Protein AF-N0AQL2-F1 (afdb_monomer_lite)

pLDDT: mean 74.5, std 13.43, range [39.78, 92.31]

Structure (mmCIF, N/CA/C/O backbone):
data_AF-N0AQL2-F1
#
_entry.id   AF-N0AQL2-F1
#
loop_
_atom_site.group_PDB
_atom_site.id
_atom_site.type_symbol
_atom_site.label_atom_id
_atom_site.label_alt_id
_atom_site.label_comp_id
_atom_site.label_asym_id
_atom_site.label_entity_id
_atom_site.label_seq_id
_atom_site.pdbx_PDB_ins_code
_atom_site.Cartn_x
_atom_site.Cartn_y
_atom_site.Cartn_z
_atom_site.occupancy
_atom_site.B_iso_or_equiv
_atom_site.auth_seq_id
_atom_site.auth_comp_id
_atom_site.auth_asym_id
_atom_site.auth_atom_id
_atom_site.pdbx_PDB_model_num
ATOM 1 N N . MET A 1 1 ? -30.509 2.930 30.557 1.00 41.25 1 MET A N 1
ATOM 2 C CA . MET A 1 1 ? -30.076 3.557 29.291 1.00 41.25 1 MET A CA 1
ATOM 3 C C . MET A 1 1 ? -29.490 2.439 28.453 1.00 41.25 1 MET A C 1
ATOM 5 O O . MET A 1 1 ? -28.462 1.901 28.838 1.00 41.25 1 MET A O 1
ATOM 9 N N . GLU A 1 2 ? -30.205 1.977 27.430 1.00 39.78 2 GLU A N 1
ATOM 10 C CA . GLU A 1 2 ? -29.718 0.877 26.591 1.00 39.78 2 GLU A CA 1
ATOM 11 C C . GLU A 1 2 ? -28.520 1.337 25.747 1.00 39.78 2 GLU A C 1
ATOM 13 O O . GLU A 1 2 ? -28.520 2.481 25.279 1.00 39.78 2 GLU A O 1
ATOM 18 N N . PRO A 1 3 ? -27.485 0.497 25.558 1.00 44.28 3 PRO A N 1
ATOM 19 C CA . PRO A 1 3 ? -26.353 0.851 24.718 1.00 44.28 3 PRO A CA 1
ATOM 20 C C . PRO A 1 3 ? -26.844 1.022 23.279 1.00 44.28 3 PRO A C 1
ATOM 22 O O . PRO A 1 3 ? -27.346 0.085 22.657 1.00 44.28 3 PRO A O 1
ATOM 25 N N . SER A 1 4 ? -26.709 2.237 22.748 1.00 46.16 4 SER A N 1
ATOM 26 C CA . SER A 1 4 ? -27.008 2.521 21.352 1.00 46.16 4 SER A CA 1
ATOM 27 C C . SER A 1 4 ? -26.180 1.584 20.474 1.00 46.16 4 SER A C 1
ATOM 29 O O . SER A 1 4 ? -24.952 1.526 20.554 1.00 46.16 4 SER A O 1
ATOM 31 N N . SER A 1 5 ? -26.882 0.790 19.666 1.00 51.62 5 SER A N 1
ATOM 32 C CA . SER A 1 5 ? -26.297 -0.141 18.707 1.00 51.62 5 SER A CA 1
ATOM 33 C C . SER A 1 5 ? -25.407 0.641 17.738 1.00 51.62 5 SER A C 1
ATOM 35 O O . SER A 1 5 ? -25.878 1.224 16.760 1.00 51.62 5 SER A O 1
ATOM 37 N N . SER A 1 6 ? -24.112 0.700 18.050 1.00 54.28 6 SER A N 1
ATOM 38 C CA . SER A 1 6 ? -23.072 1.326 17.236 1.00 54.28 6 SER A CA 1
ATOM 39 C C . SER A 1 6 ? -22.889 0.498 15.967 1.00 54.28 6 SER A C 1
ATOM 41 O O . SER A 1 6 ? -22.051 -0.402 15.864 1.00 54.28 6 SER A O 1
ATOM 43 N N . LYS A 1 7 ? -23.759 0.757 14.990 1.00 59.12 7 LYS A N 1
ATOM 44 C CA . LYS A 1 7 ? -23.579 0.300 13.616 1.00 59.12 7 LYS A CA 1
ATOM 45 C C . LYS A 1 7 ? -22.313 0.983 13.104 1.00 59.12 7 LYS A C 1
ATOM 47 O O . LYS A 1 7 ? -22.158 2.187 13.289 1.00 59.12 7 LYS A O 1
ATOM 52 N N . MET A 1 8 ? -21.414 0.227 12.470 1.00 61.09 8 MET A N 1
ATOM 53 C CA . MET A 1 8 ? -20.216 0.810 11.854 1.00 61.09 8 MET A CA 1
ATOM 54 C C . MET A 1 8 ? -20.619 2.032 11.012 1.00 61.09 8 MET A C 1
ATOM 56 O O . MET A 1 8 ? -21.522 1.893 10.176 1.00 61.09 8 MET A O 1
ATOM 60 N N . PRO A 1 9 ? -20.003 3.206 11.233 1.00 79.31 9 PRO A N 1
ATOM 61 C CA . PRO A 1 9 ? -20.398 4.427 10.548 1.00 79.31 9 PRO A CA 1
ATOM 62 C C . PRO A 1 9 ? -20.243 4.247 9.038 1.00 79.31 9 PRO A C 1
ATOM 64 O O . PRO A 1 9 ? -19.331 3.558 8.568 1.00 79.31 9 PRO A O 1
ATOM 67 N N . PHE A 1 10 ? -21.147 4.865 8.275 1.00 83.12 10 PHE A N 1
ATOM 68 C CA . PHE A 1 10 ? -21.189 4.746 6.815 1.00 83.12 10 PHE A CA 1
ATOM 69 C C . PHE A 1 10 ? -19.829 5.057 6.175 1.00 83.12 10 PHE A C 1
ATOM 71 O O . PHE A 1 10 ? -19.374 4.312 5.310 1.00 83.12 10 PHE A O 1
ATOM 78 N N . SER A 1 11 ? -19.127 6.070 6.690 1.00 85.31 11 SER A N 1
ATOM 79 C CA . SER A 1 11 ? -17.786 6.448 6.245 1.00 85.31 11 SER A CA 1
ATOM 80 C C . SER A 1 11 ? -16.771 5.308 6.362 1.00 85.31 11 SER A C 1
ATOM 82 O O . SER A 1 11 ? -15.999 5.102 5.437 1.00 85.31 11 SER A O 1
ATOM 84 N N . CYS A 1 12 ? -16.788 4.510 7.437 1.00 81.88 12 CYS A N 1
ATOM 85 C CA . CYS A 1 12 ? -15.859 3.380 7.582 1.00 81.88 12 CYS A CA 1
ATOM 86 C C . CYS A 1 12 ? -16.141 2.270 6.565 1.00 81.88 12 CYS A C 1
ATOM 88 O O . CYS A 1 12 ? -15.207 1.723 5.984 1.00 81.88 12 CYS A O 1
ATOM 90 N N . LYS A 1 13 ? -17.418 1.955 6.316 1.00 84.19 13 LYS A N 1
ATOM 91 C CA . LYS A 1 13 ? -17.804 0.989 5.273 1.00 84.19 13 LYS A CA 1
ATOM 92 C C . LYS A 1 13 ? -17.375 1.459 3.885 1.00 84.19 13 LYS A C 1
ATOM 94 O O . LYS A 1 13 ? -16.851 0.663 3.112 1.00 84.19 13 LYS A O 1
ATOM 99 N N . LEU A 1 14 ? -17.591 2.741 3.598 1.00 91.00 14 LEU A N 1
ATOM 100 C CA . LEU A 1 14 ? -17.195 3.362 2.343 1.00 91.00 14 LEU A CA 1
ATOM 101 C C . LEU A 1 14 ? -15.671 3.298 2.176 1.00 91.00 14 LEU A C 1
ATOM 103 O O . LEU A 1 14 ? -15.199 2.774 1.177 1.00 91.00 14 LEU A O 1
ATOM 107 N N . LEU A 1 15 ? -14.903 3.712 3.187 1.00 88.81 15 LEU A N 1
ATOM 108 C CA . LEU A 1 15 ? -13.439 3.642 3.172 1.00 88.81 15 LEU A CA 1
ATOM 109 C C . LEU A 1 15 ? -12.924 2.223 2.909 1.00 88.81 15 LEU A C 1
ATOM 111 O O . LEU A 1 15 ? -12.085 2.050 2.032 1.00 88.81 15 LEU A O 1
ATOM 115 N N . ILE A 1 16 ? -13.456 1.207 3.600 1.00 86.69 16 ILE A N 1
ATOM 116 C CA . ILE A 1 16 ? -13.073 -0.197 3.370 1.00 86.69 16 ILE A CA 1
ATOM 117 C C . ILE A 1 16 ? -13.312 -0.595 1.906 1.00 86.69 16 ILE A C 1
ATOM 119 O O . ILE A 1 16 ? -12.448 -1.219 1.288 1.00 86.69 16 ILE A O 1
ATOM 123 N N . PHE A 1 17 ? -14.465 -0.220 1.345 1.00 89.88 17 PHE A N 1
ATOM 124 C CA . PHE A 1 17 ? -14.802 -0.510 -0.047 1.00 89.88 17 PHE A CA 1
ATOM 125 C C . PHE A 1 17 ? -13.860 0.192 -1.035 1.00 89.88 17 PHE A C 1
ATOM 127 O O . PHE A 1 17 ? -13.311 -0.474 -1.911 1.00 89.88 17 PHE A O 1
ATOM 134 N N . LEU A 1 18 ? -13.625 1.503 -0.879 1.00 91.12 18 LEU A N 1
ATOM 135 C CA . LEU A 1 18 ? -12.715 2.253 -1.757 1.00 91.12 18 LEU A CA 1
ATOM 136 C C . LEU A 1 18 ? -11.298 1.688 -1.708 1.00 91.12 18 LEU A C 1
ATOM 138 O O . LEU A 1 18 ? -10.642 1.580 -2.735 1.00 91.12 18 LEU A O 1
ATOM 142 N N . GLN A 1 19 ? -10.839 1.314 -0.522 1.00 90.12 19 GLN A N 1
ATOM 143 C CA . GLN A 1 19 ? -9.496 0.804 -0.299 1.00 90.12 19 GLN A CA 1
ATOM 144 C C . GLN A 1 19 ? -9.310 -0.598 -0.913 1.00 90.12 19 GLN A C 1
ATOM 146 O O . GLN A 1 19 ? -8.254 -0.888 -1.469 1.00 90.12 19 GLN A O 1
ATOM 151 N N . LEU A 1 20 ? -10.344 -1.450 -0.882 1.00 88.88 20 LEU A N 1
ATOM 152 C CA . LEU A 1 20 ? -10.349 -2.725 -1.612 1.00 88.88 20 LEU A CA 1
ATOM 153 C C . LEU A 1 20 ? -10.381 -2.509 -3.129 1.00 88.88 20 LEU A C 1
ATOM 155 O O . LEU A 1 20 ? -9.635 -3.163 -3.852 1.00 88.88 20 LEU A O 1
ATOM 159 N N . PHE A 1 21 ? -11.212 -1.581 -3.608 1.00 92.31 21 PHE A N 1
ATOM 160 C CA . PHE A 1 21 ? -11.286 -1.243 -5.030 1.00 92.31 21 PHE A CA 1
ATOM 161 C C . PHE A 1 21 ? -9.949 -0.695 -5.552 1.00 92.31 21 PHE A C 1
ATOM 163 O O . PHE A 1 21 ? -9.455 -1.154 -6.582 1.00 92.31 21 PHE A O 1
ATOM 170 N N . LEU A 1 22 ? -9.326 0.215 -4.797 1.00 91.81 22 LEU A N 1
ATOM 171 C CA . LEU A 1 22 ? -7.980 0.722 -5.052 1.00 91.81 22 LEU A CA 1
ATOM 172 C C . LEU A 1 22 ? -6.963 -0.420 -5.078 1.00 91.81 22 LEU A C 1
ATOM 174 O O . LEU A 1 22 ? -6.191 -0.507 -6.025 1.00 91.81 22 LEU A O 1
ATOM 178 N N . GLY A 1 23 ? -6.993 -1.308 -4.080 1.00 90.12 23 GLY A N 1
ATOM 179 C CA . GLY A 1 23 ? -6.063 -2.429 -3.975 1.00 90.12 23 GLY A CA 1
ATOM 180 C C . GLY A 1 23 ? -6.127 -3.367 -5.181 1.00 90.12 23 GLY A C 1
ATOM 181 O O . GLY A 1 23 ? -5.099 -3.680 -5.777 1.00 90.12 23 GLY A O 1
ATOM 182 N N . VAL A 1 24 ? -7.335 -3.760 -5.596 1.00 90.50 24 VAL A N 1
ATOM 183 C CA . VAL A 1 24 ? -7.545 -4.605 -6.785 1.00 90.50 24 VAL A CA 1
ATOM 184 C C . VAL A 1 24 ? -7.083 -3.891 -8.056 1.00 90.50 24 VAL A C 1
ATOM 186 O O . VAL A 1 24 ? -6.358 -4.482 -8.857 1.00 90.50 24 VAL A O 1
ATOM 189 N N . GLY A 1 25 ? -7.449 -2.617 -8.225 1.00 90.38 25 GLY A N 1
ATOM 190 C CA . GLY A 1 25 ? -7.020 -1.814 -9.371 1.00 90.38 25 GLY A CA 1
ATOM 191 C C . GLY A 1 25 ? -5.501 -1.637 -9.435 1.00 90.38 25 GLY A C 1
ATOM 192 O O . GLY A 1 25 ? -4.916 -1.747 -10.509 1.00 90.38 25 GLY A O 1
ATOM 193 N N . ALA A 1 26 ? -4.848 -1.433 -8.292 1.00 90.81 26 ALA A N 1
ATOM 194 C CA . ALA A 1 26 ? -3.402 -1.269 -8.185 1.00 90.81 26 ALA A CA 1
ATOM 195 C C . ALA A 1 26 ? -2.634 -2.581 -8.396 1.00 90.81 26 ALA A C 1
ATOM 197 O O . ALA A 1 26 ? -1.569 -2.563 -9.007 1.00 90.81 26 ALA A O 1
ATOM 198 N N . ILE A 1 27 ? -3.171 -3.724 -7.955 1.00 89.12 27 ILE A N 1
ATOM 199 C CA . ILE A 1 27 ? -2.599 -5.042 -8.267 1.00 89.1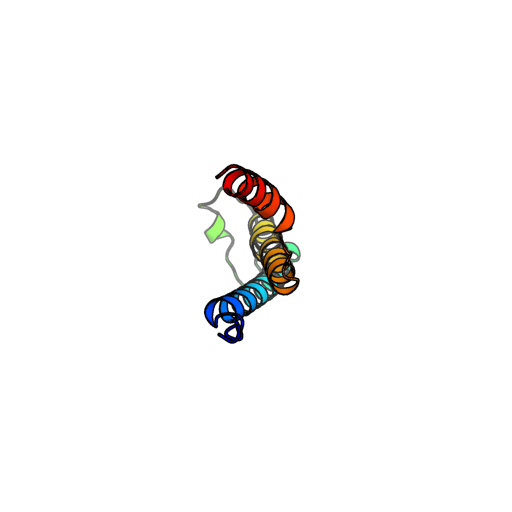2 27 ILE A CA 1
ATOM 200 C C . ILE A 1 27 ? -2.695 -5.307 -9.769 1.00 89.12 27 ILE A C 1
ATOM 202 O O . ILE A 1 27 ? -1.707 -5.718 -10.376 1.00 89.12 27 ILE A O 1
ATOM 206 N N . PHE A 1 28 ? -3.850 -5.040 -10.383 1.00 89.69 28 PHE A N 1
ATOM 207 C CA . PHE A 1 28 ? -4.041 -5.237 -11.820 1.00 89.69 28 PHE A CA 1
ATOM 208 C C . PHE A 1 28 ? -3.158 -4.289 -12.644 1.00 89.69 28 PHE A C 1
ATOM 210 O O . PHE A 1 28 ? -2.368 -4.741 -13.465 1.00 89.69 28 PHE A O 1
ATOM 217 N N . GLY A 1 29 ? -3.207 -2.982 -12.376 1.00 85.56 29 GLY A N 1
ATOM 218 C CA . GLY A 1 29 ? -2.374 -1.998 -13.073 1.00 85.56 29 GLY A CA 1
ATOM 219 C C . GLY A 1 29 ? -0.877 -2.198 -12.823 1.00 85.56 29 GLY A C 1
ATOM 220 O O . GLY A 1 29 ? -0.076 -2.127 -13.749 1.00 85.56 29 GLY A O 1
ATOM 221 N N . GLY A 1 30 ? -0.487 -2.510 -11.585 1.00 86.38 30 GLY A N 1
ATOM 222 C CA . GLY A 1 30 ? 0.908 -2.735 -11.215 1.00 86.38 30 GLY A CA 1
ATOM 223 C C . GLY A 1 30 ? 1.481 -4.002 -11.846 1.00 86.38 30 GLY A C 1
ATOM 224 O O . GLY A 1 30 ? 2.611 -3.983 -12.319 1.00 86.38 30 GLY A O 1
ATOM 225 N N . SER A 1 31 ? 0.699 -5.084 -11.925 1.00 85.31 31 SER A N 1
ATOM 226 C CA . SER A 1 31 ? 1.137 -6.324 -12.581 1.00 85.31 31 SER A CA 1
ATOM 227 C C . SER A 1 31 ? 1.304 -6.154 -14.090 1.00 85.31 31 SER A C 1
ATOM 229 O O . SER A 1 31 ? 2.275 -6.673 -14.632 1.00 85.31 31 SER A O 1
ATOM 231 N N . VAL A 1 32 ? 0.460 -5.354 -14.753 1.00 84.38 32 VAL A N 1
ATOM 232 C CA . VAL A 1 32 ? 0.652 -4.989 -16.169 1.00 84.38 32 VAL A CA 1
ATOM 233 C C . VAL A 1 32 ? 1.997 -4.285 -16.381 1.00 84.38 32 VAL A C 1
ATOM 235 O O . VAL A 1 32 ? 2.746 -4.673 -17.272 1.00 84.38 32 VAL A O 1
ATOM 238 N N . PHE A 1 33 ? 2.351 -3.321 -15.525 1.00 80.44 33 PHE A N 1
ATOM 239 C CA . PHE A 1 33 ? 3.639 -2.619 -15.609 1.00 80.44 33 PHE A CA 1
ATOM 240 C C . PHE A 1 33 ? 4.854 -3.478 -15.223 1.00 80.44 33 PHE A C 1
ATOM 242 O O . PHE A 1 33 ? 5.958 -3.220 -15.696 1.00 80.44 33 PHE A O 1
ATOM 249 N N . VAL A 1 34 ? 4.673 -4.485 -14.361 1.00 79.94 34 VAL A N 1
ATOM 250 C CA . VAL A 1 34 ? 5.732 -5.444 -14.002 1.00 79.94 34 VAL A CA 1
ATOM 251 C C . VAL A 1 34 ? 5.987 -6.441 -15.134 1.00 79.94 34 VAL A C 1
ATOM 253 O O . VAL A 1 34 ? 7.139 -6.783 -15.389 1.00 79.94 34 VAL A O 1
ATOM 256 N N . ILE A 1 35 ? 4.926 -6.912 -15.798 1.00 78.44 35 ILE A N 1
ATOM 257 C CA . ILE A 1 35 ? 5.019 -7.871 -16.906 1.00 78.44 35 ILE A CA 1
ATOM 258 C C . ILE A 1 35 ? 5.576 -7.195 -18.159 1.00 78.44 35 ILE A C 1
ATOM 260 O O . ILE A 1 35 ? 6.442 -7.771 -18.810 1.00 78.44 35 ILE A O 1
ATOM 264 N N . GLU A 1 36 ? 5.116 -5.980 -18.469 1.00 76.50 36 GLU A N 1
ATOM 265 C CA . GLU A 1 36 ? 5.606 -5.199 -19.605 1.00 76.50 36 GLU A CA 1
ATOM 266 C C . GLU A 1 36 ? 6.197 -3.855 -19.135 1.00 76.50 36 GLU A C 1
ATOM 268 O O . GLU A 1 36 ? 5.506 -2.828 -19.129 1.00 76.50 36 GLU A O 1
ATOM 273 N N . PRO A 1 37 ? 7.497 -3.840 -18.775 1.00 68.94 37 PRO A N 1
ATOM 274 C CA . PRO A 1 37 ? 8.260 -2.639 -18.420 1.00 68.94 37 PRO A CA 1
ATOM 275 C C . PRO A 1 37 ? 8.176 -1.511 -19.444 1.00 68.94 37 PRO A C 1
ATOM 277 O O . PRO A 1 37 ? 8.374 -0.343 -19.096 1.00 68.94 37 PRO A O 1
ATOM 280 N N . SER A 1 38 ? 7.996 -1.895 -20.710 1.00 65.31 38 SER A N 1
ATOM 281 C CA . SER A 1 38 ? 8.135 -1.044 -21.888 1.00 65.31 38 SER A CA 1
ATOM 282 C C . SER A 1 38 ? 6.908 -0.158 -22.107 1.00 65.31 38 SER A C 1
ATOM 284 O O . SER A 1 38 ? 6.995 0.831 -22.824 1.00 65.31 38 SER A O 1
ATOM 286 N N . GLY A 1 39 ? 5.771 -0.478 -21.473 1.00 61.75 39 GLY A N 1
ATOM 287 C CA . GLY A 1 39 ? 4.521 0.278 -21.625 1.00 61.75 39 GLY A CA 1
ATOM 288 C C . GLY A 1 39 ? 3.761 0.004 -22.931 1.00 61.75 39 GLY A C 1
ATOM 289 O O . GLY A 1 39 ? 2.667 0.544 -23.117 1.00 61.75 39 GLY A O 1
ATOM 290 N N . ASP A 1 40 ? 4.279 -0.877 -23.796 1.00 63.59 40 ASP A N 1
ATOM 291 C CA . ASP A 1 40 ? 3.691 -1.211 -25.103 1.00 63.59 40 ASP A CA 1
ATOM 292 C C . ASP A 1 40 ? 2.291 -1.829 -24.986 1.00 63.59 40 ASP A C 1
ATOM 294 O O . ASP A 1 40 ? 1.402 -1.504 -25.775 1.00 63.59 40 ASP A O 1
ATOM 298 N N . LEU A 1 41 ? 2.038 -2.636 -23.945 1.00 61.47 41 LEU A N 1
ATOM 299 C CA . LEU A 1 41 ? 0.713 -3.218 -23.680 1.00 61.47 41 LEU A CA 1
ATOM 300 C C . LEU A 1 41 ? -0.388 -2.167 -23.472 1.00 61.47 41 LEU A C 1
ATOM 302 O O . LEU A 1 41 ? -1.562 -2.452 -23.704 1.00 61.47 41 LEU A O 1
ATOM 306 N N . ILE A 1 42 ? -0.023 -0.963 -23.034 1.00 67.56 42 ILE A N 1
ATOM 307 C CA . ILE A 1 42 ? -0.956 0.125 -22.712 1.00 67.56 42 ILE A CA 1
ATOM 308 C C . ILE A 1 42 ? -0.788 1.320 -23.656 1.00 67.56 42 ILE A C 1
ATOM 310 O O . ILE A 1 42 ? -1.401 2.361 -23.424 1.00 67.56 42 ILE A O 1
ATOM 314 N N . ASN A 1 43 ? 0.010 1.173 -24.726 1.00 64.62 43 ASN A N 1
ATOM 315 C CA . ASN A 1 43 ? 0.367 2.256 -25.652 1.00 64.62 43 ASN A CA 1
ATOM 316 C C . ASN A 1 43 ? 0.863 3.516 -24.917 1.00 64.62 43 ASN A C 1
ATOM 318 O O . ASN A 1 43 ? 0.587 4.644 -25.330 1.00 64.62 43 ASN A O 1
ATOM 322 N N . MET A 1 44 ? 1.564 3.340 -23.793 1.00 64.25 44 MET A N 1
ATOM 323 C CA . MET A 1 44 ? 2.049 4.464 -23.002 1.00 64.25 44 MET A CA 1
ATOM 324 C C . MET A 1 44 ? 3.468 4.811 -23.464 1.00 64.25 44 MET A C 1
ATOM 326 O O . MET A 1 44 ? 4.383 4.019 -23.239 1.00 64.25 44 MET A O 1
ATOM 330 N N . PRO A 1 45 ? 3.680 5.961 -24.128 1.00 65.75 45 PRO A N 1
ATOM 331 C CA . PRO A 1 45 ? 4.980 6.275 -24.687 1.00 65.75 45 PRO A CA 1
ATOM 332 C C . PRO A 1 45 ? 5.983 6.558 -23.565 1.00 65.75 45 PRO A C 1
ATOM 334 O O . PRO A 1 45 ? 5.741 7.363 -22.664 1.00 65.75 45 PRO A O 1
ATOM 337 N N . ILE A 1 46 ? 7.144 5.917 -23.663 1.00 64.56 46 ILE A N 1
ATOM 338 C CA . ILE A 1 46 ? 8.296 6.063 -22.759 1.00 64.56 46 ILE A CA 1
ATOM 339 C C . ILE A 1 46 ? 8.798 7.518 -22.667 1.00 64.56 46 ILE A C 1
ATOM 341 O O . ILE A 1 46 ? 9.457 7.882 -21.699 1.00 64.56 46 ILE A O 1
ATOM 345 N N . SER A 1 47 ? 8.433 8.379 -23.624 1.00 65.38 47 SER A N 1
ATOM 346 C CA . SER A 1 47 ? 8.706 9.823 -23.592 1.00 65.38 47 SER A CA 1
ATOM 347 C C . SER A 1 47 ? 8.020 10.558 -22.432 1.00 65.38 47 SER A C 1
ATOM 349 O O . SER A 1 47 ? 8.482 11.618 -22.019 1.00 65.38 47 SER A O 1
ATOM 351 N N . LEU A 1 48 ? 6.966 9.991 -21.830 1.00 64.50 48 LEU A N 1
ATOM 352 C CA . LEU A 1 48 ? 6.407 10.506 -20.571 1.00 64.50 48 LEU A CA 1
ATOM 353 C C . LEU A 1 48 ? 7.371 10.333 -19.386 1.00 64.50 48 LEU A C 1
ATOM 355 O O . LEU A 1 48 ? 7.283 11.081 -18.412 1.00 64.50 48 LEU A O 1
ATOM 359 N N . LEU A 1 49 ? 8.290 9.367 -19.470 1.00 65.12 49 LEU A N 1
ATOM 360 C CA . LEU A 1 49 ? 9.308 9.099 -18.456 1.00 65.12 49 LEU A CA 1
ATOM 361 C C . LEU A 1 49 ? 10.614 9.866 -18.700 1.00 65.12 49 LEU A C 1
ATOM 363 O O . LEU A 1 49 ? 11.403 9.955 -17.766 1.00 65.12 49 LEU A O 1
ATOM 367 N N . GLU A 1 50 ? 10.828 10.489 -19.868 1.00 65.50 50 GLU A N 1
ATOM 368 C CA . GLU A 1 50 ? 12.040 11.288 -20.156 1.00 65.50 50 GLU A CA 1
ATOM 369 C C . GLU A 1 50 ? 12.239 12.464 -19.186 1.00 65.50 50 GLU A C 1
ATOM 371 O O . GLU A 1 50 ? 13.363 12.904 -18.959 1.00 65.50 50 GLU A O 1
ATOM 376 N N . GLN A 1 51 ? 11.161 12.959 -18.574 1.00 69.94 51 GLN A N 1
ATOM 377 C CA . GLN A 1 51 ? 11.215 14.011 -17.551 1.00 69.94 51 GLN A CA 1
ATOM 378 C C . GLN A 1 51 ? 11.397 13.462 -16.128 1.00 69.94 51 GLN A C 1
ATOM 380 O O . GLN A 1 51 ? 11.382 14.217 -15.155 1.00 69.94 51 GLN A O 1
ATOM 385 N N . THR A 1 52 ? 11.548 12.147 -15.983 1.00 70.44 52 THR A N 1
ATOM 386 C CA . THR A 1 52 ? 11.653 11.453 -14.700 1.00 70.44 52 THR A CA 1
ATOM 387 C C . THR A 1 52 ? 12.967 10.674 -14.623 1.00 70.44 52 THR A C 1
ATOM 389 O O . THR A 1 52 ? 13.503 10.262 -15.648 1.00 70.44 52 THR A O 1
ATOM 392 N N . PRO A 1 53 ? 13.503 10.403 -13.422 1.00 72.19 53 PRO A N 1
ATOM 393 C CA . PRO A 1 53 ? 14.723 9.608 -13.269 1.00 72.19 53 PRO A CA 1
ATOM 394 C C . PRO A 1 53 ? 14.513 8.099 -13.529 1.00 72.19 53 PRO A C 1
ATOM 396 O O . PRO A 1 53 ? 15.360 7.294 -13.147 1.00 72.19 53 PRO A O 1
ATOM 399 N N . PHE A 1 54 ? 13.391 7.689 -14.134 1.00 69.31 54 PHE A N 1
ATOM 400 C CA . PHE A 1 54 ? 13.036 6.289 -14.359 1.00 69.31 54 PHE A CA 1
ATOM 401 C C . PHE A 1 54 ? 13.124 5.946 -15.845 1.00 69.31 54 PHE A C 1
ATOM 403 O O . PHE A 1 54 ? 12.457 6.554 -16.670 1.00 69.31 54 PHE A O 1
ATOM 410 N N . SER A 1 55 ? 13.921 4.935 -16.190 1.00 70.19 55 SER A N 1
ATOM 411 C CA . SER A 1 55 ? 14.081 4.484 -17.581 1.00 70.19 55 SER A CA 1
ATOM 412 C C . SER A 1 55 ? 12.975 3.536 -18.062 1.00 70.19 55 SER A C 1
ATOM 414 O O . SER A 1 55 ? 12.931 3.207 -19.242 1.00 70.19 55 SER A O 1
ATOM 416 N N . ASN A 1 56 ? 12.114 3.046 -17.165 1.00 73.88 56 ASN A N 1
ATOM 417 C CA . ASN A 1 56 ? 11.059 2.080 -17.471 1.00 73.88 56 ASN A CA 1
ATOM 418 C C . ASN A 1 56 ? 9.910 2.131 -16.449 1.00 73.88 56 ASN A C 1
ATOM 420 O O . ASN A 1 56 ? 10.052 2.664 -15.345 1.00 73.88 56 ASN A O 1
ATOM 424 N N . PHE A 1 57 ? 8.773 1.522 -16.798 1.00 79.06 57 PHE A N 1
ATOM 425 C CA . PHE A 1 57 ? 7.584 1.491 -15.941 1.00 79.06 57 PHE A CA 1
ATOM 426 C C . PHE A 1 57 ? 7.655 0.455 -14.801 1.00 79.06 57 PHE A C 1
ATOM 428 O O . PHE A 1 57 ? 6.730 0.363 -13.996 1.00 79.06 57 PHE A O 1
ATOM 435 N N . LEU A 1 58 ? 8.764 -0.282 -14.663 1.00 79.56 58 LEU A N 1
ATOM 436 C CA . LEU A 1 58 ? 8.938 -1.289 -13.608 1.00 79.56 58 LEU A CA 1
ATOM 437 C C . LEU A 1 58 ? 8.885 -0.686 -12.208 1.00 79.56 58 LEU A C 1
ATOM 439 O O . LEU A 1 58 ? 8.144 -1.160 -11.351 1.00 79.56 58 LEU A O 1
ATOM 443 N N . ILE A 1 59 ? 9.675 0.359 -11.969 1.00 83.19 59 ILE A N 1
ATOM 444 C CA . ILE A 1 59 ? 9.751 1.017 -10.662 1.00 83.19 59 ILE A CA 1
ATOM 445 C C . ILE A 1 59 ? 8.391 1.618 -10.270 1.00 83.19 59 ILE A C 1
ATOM 447 O O . ILE A 1 59 ? 7.899 1.284 -9.187 1.00 83.19 59 ILE A O 1
ATOM 451 N N . PRO A 1 60 ? 7.730 2.436 -11.115 1.00 81.38 60 PRO A N 1
ATOM 452 C CA . PRO A 1 60 ? 6.396 2.933 -10.790 1.00 81.38 60 PRO A CA 1
ATOM 453 C C . PRO A 1 60 ? 5.359 1.805 -10.666 1.00 81.38 60 PRO A C 1
ATOM 455 O O . PRO A 1 60 ? 4.510 1.881 -9.782 1.00 81.38 60 PRO A O 1
ATOM 458 N N . GLY A 1 61 ? 5.457 0.727 -11.452 1.00 86.44 61 GLY A N 1
ATOM 459 C CA . GLY A 1 61 ? 4.593 -0.454 -11.338 1.00 86.44 61 GLY A CA 1
ATOM 460 C C . GLY A 1 61 ? 4.727 -1.189 -10.001 1.00 86.44 61 GLY A C 1
ATOM 461 O O . GLY A 1 61 ? 3.720 -1.523 -9.375 1.00 86.44 61 GLY A O 1
ATOM 462 N N . ILE A 1 62 ? 5.955 -1.379 -9.511 1.00 86.88 62 ILE A N 1
ATOM 463 C CA . ILE A 1 62 ? 6.226 -1.991 -8.199 1.00 86.88 62 ILE A CA 1
ATOM 464 C C . ILE A 1 62 ? 5.707 -1.097 -7.071 1.00 86.88 62 ILE A C 1
ATOM 466 O O . ILE A 1 62 ? 5.071 -1.594 -6.141 1.00 86.88 62 ILE A O 1
ATOM 470 N N . ILE A 1 63 ? 5.939 0.217 -7.150 1.00 87.94 63 ILE A N 1
ATOM 471 C CA . ILE A 1 63 ? 5.415 1.170 -6.163 1.00 87.94 63 ILE A CA 1
ATOM 472 C C . ILE A 1 63 ? 3.885 1.117 -6.151 1.00 87.94 63 ILE A C 1
ATOM 474 O O . ILE A 1 63 ? 3.291 1.027 -5.079 1.00 87.94 63 ILE A O 1
ATOM 478 N N . LEU A 1 64 ? 3.242 1.100 -7.321 1.00 87.69 64 LEU A N 1
ATOM 479 C CA . LEU A 1 64 ? 1.792 0.977 -7.438 1.00 87.69 64 LEU A CA 1
ATOM 480 C C . LEU A 1 64 ? 1.292 -0.321 -6.786 1.00 87.69 64 LEU A C 1
ATOM 482 O O . LEU A 1 64 ? 0.380 -0.285 -5.963 1.00 87.69 64 LEU A O 1
ATOM 486 N N . LEU A 1 65 ? 1.935 -1.453 -7.074 1.00 89.56 65 LEU A N 1
ATOM 487 C CA . LEU A 1 65 ? 1.531 -2.759 -6.557 1.00 89.56 65 LEU A CA 1
ATOM 488 C C . LEU A 1 65 ? 1.738 -2.884 -5.039 1.00 89.56 65 LEU A C 1
ATOM 490 O O . LEU A 1 65 ? 0.865 -3.384 -4.331 1.00 89.56 65 LEU A O 1
ATOM 494 N N . VAL A 1 66 ? 2.865 -2.408 -4.510 1.00 88.62 66 VAL A N 1
ATOM 495 C CA . VAL A 1 66 ? 3.195 -2.539 -3.083 1.00 88.62 66 VAL A CA 1
ATOM 496 C C . VAL A 1 66 ? 2.516 -1.450 -2.256 1.00 88.62 66 VAL A C 1
ATOM 498 O O . VAL A 1 66 ? 1.796 -1.754 -1.303 1.00 88.62 66 VAL A O 1
ATOM 501 N N . VAL A 1 67 ? 2.720 -0.184 -2.622 1.00 90.06 67 VAL A N 1
ATOM 502 C CA . VAL A 1 67 ? 2.275 0.969 -1.828 1.00 90.06 67 VAL A CA 1
ATOM 503 C C . VAL A 1 67 ? 0.776 1.197 -1.968 1.00 90.06 67 VAL A C 1
ATOM 505 O O . VAL A 1 67 ? 0.122 1.476 -0.967 1.00 90.06 67 VAL A O 1
ATOM 508 N N . LEU A 1 68 ? 0.216 1.048 -3.173 1.00 89.50 68 LEU A N 1
ATOM 509 C CA . LEU A 1 68 ? -1.218 1.258 -3.424 1.00 89.50 68 LEU A CA 1
ATOM 510 C C . LEU A 1 68 ? -2.023 -0.041 -3.576 1.00 89.50 68 LEU A C 1
ATOM 512 O O . LEU A 1 68 ? -3.248 0.011 -3.549 1.00 89.50 68 LEU A O 1
ATOM 516 N N . GLY A 1 69 ? -1.376 -1.199 -3.707 1.00 88.94 69 GLY A N 1
ATOM 517 C CA . GLY A 1 69 ? -2.043 -2.503 -3.721 1.00 88.94 69 GLY A CA 1
ATOM 518 C C . GLY A 1 69 ? -2.019 -3.175 -2.351 1.00 88.94 69 GLY A C 1
ATOM 519 O O . GLY A 1 69 ? -3.045 -3.296 -1.676 1.00 88.94 69 GLY A O 1
ATOM 520 N N . ILE A 1 70 ? -0.832 -3.610 -1.927 1.00 86.62 70 ILE A N 1
ATOM 521 C CA . ILE A 1 70 ? -0.649 -4.464 -0.744 1.00 86.62 70 ILE A CA 1
ATOM 522 C C . ILE A 1 70 ? -0.964 -3.716 0.557 1.00 86.62 70 ILE A C 1
ATOM 524 O O . ILE A 1 70 ? -1.805 -4.175 1.332 1.00 86.62 70 ILE A O 1
ATOM 528 N N . ILE A 1 71 ? -0.329 -2.565 0.801 1.00 87.94 71 ILE A N 1
ATOM 529 C CA . ILE A 1 71 ? -0.515 -1.788 2.042 1.00 87.94 71 ILE A CA 1
ATOM 530 C C . ILE A 1 71 ? -1.996 -1.448 2.300 1.00 87.94 71 ILE A C 1
ATOM 532 O O . ILE A 1 71 ? -2.507 -1.793 3.371 1.00 87.94 71 ILE A O 1
ATOM 536 N N . PRO A 1 72 ? -2.731 -0.821 1.363 1.00 85.19 72 PRO A N 1
ATOM 537 C CA . PRO A 1 72 ? -4.127 -0.471 1.588 1.00 85.19 72 PRO A CA 1
ATOM 538 C C . PRO A 1 72 ? -5.024 -1.697 1.763 1.00 85.19 72 PRO A C 1
ATOM 540 O O . PRO A 1 72 ? -5.918 -1.660 2.609 1.00 85.19 72 PRO A O 1
ATOM 543 N N . THR A 1 73 ? -4.750 -2.800 1.059 1.00 85.12 73 THR A N 1
ATOM 544 C CA . THR A 1 73 ? -5.483 -4.063 1.244 1.00 85.12 73 THR A CA 1
ATOM 545 C C . THR A 1 73 ? -5.299 -4.616 2.659 1.00 85.12 73 THR A C 1
ATOM 547 O O . THR A 1 73 ? -6.281 -4.993 3.303 1.00 85.12 73 THR A O 1
ATOM 550 N N . ILE A 1 74 ? -4.068 -4.602 3.186 1.00 86.50 74 ILE A N 1
ATOM 551 C CA . ILE A 1 74 ? -3.773 -5.014 4.567 1.00 86.50 74 ILE A CA 1
ATOM 552 C C . ILE A 1 74 ? -4.492 -4.105 5.570 1.00 86.50 74 ILE A C 1
ATOM 554 O O . ILE A 1 74 ? -5.113 -4.606 6.506 1.00 86.50 74 ILE A O 1
ATOM 558 N N . ILE A 1 75 ? -4.455 -2.784 5.369 1.00 85.44 75 ILE A N 1
ATOM 559 C CA . ILE A 1 75 ? -5.128 -1.813 6.248 1.00 85.44 75 ILE A CA 1
ATOM 560 C C . ILE A 1 75 ? -6.644 -2.050 6.260 1.00 85.44 75 ILE A C 1
ATOM 562 O O . ILE A 1 75 ? -7.244 -2.120 7.333 1.00 85.44 75 ILE A O 1
ATOM 566 N N . SER A 1 76 ? -7.260 -2.240 5.091 1.00 84.62 76 SER A N 1
ATOM 567 C CA . SER A 1 76 ? -8.676 -2.613 4.978 1.00 84.62 76 SER A CA 1
ATOM 568 C C . SER A 1 76 ? -8.997 -3.896 5.725 1.00 84.62 76 SER A C 1
ATOM 570 O O . SER A 1 76 ? -9.979 -3.958 6.465 1.00 84.62 76 SER A O 1
ATOM 572 N N . PHE A 1 77 ? -8.162 -4.920 5.564 1.00 84.00 77 PHE A N 1
ATOM 573 C CA . PHE A 1 77 ? -8.347 -6.190 6.248 1.00 84.00 77 PHE A CA 1
ATOM 574 C C . PHE A 1 77 ? -8.223 -6.040 7.772 1.00 84.00 77 PHE A C 1
ATOM 576 O O . PHE A 1 77 ? -9.054 -6.572 8.507 1.00 84.00 77 PHE A O 1
ATOM 583 N N . ALA A 1 78 ? -7.253 -5.260 8.256 1.00 84.75 78 ALA A N 1
ATOM 584 C CA . ALA A 1 78 ? -7.071 -4.959 9.677 1.00 84.75 78 ALA A CA 1
ATOM 585 C C . ALA A 1 78 ? -8.257 -4.176 10.274 1.00 84.75 78 ALA A C 1
ATOM 587 O O . ALA A 1 78 ? -8.686 -4.461 11.397 1.00 84.75 78 ALA A O 1
ATOM 588 N N . LEU A 1 79 ? -8.827 -3.237 9.510 1.00 80.25 79 LEU A N 1
ATOM 589 C CA . LEU A 1 79 ? -10.040 -2.495 9.871 1.00 80.25 79 LEU A CA 1
ATOM 590 C C . LEU A 1 79 ? -11.261 -3.419 9.979 1.00 80.25 79 LEU A C 1
ATOM 592 O O . LEU A 1 79 ? -12.012 -3.325 10.950 1.00 80.25 79 LEU A O 1
ATOM 596 N N . ILE A 1 80 ? -11.442 -4.338 9.022 1.00 76.69 80 ILE A N 1
ATOM 597 C CA . ILE A 1 80 ? -12.534 -5.329 9.044 1.00 76.69 80 ILE A CA 1
ATOM 598 C C . ILE A 1 80 ? -12.375 -6.282 10.220 1.00 76.69 80 ILE A C 1
ATOM 600 O O . ILE A 1 80 ? -13.353 -6.573 10.911 1.00 76.69 80 ILE A O 1
ATOM 604 N N . LYS A 1 81 ? -11.147 -6.747 10.478 1.00 77.81 81 LYS A N 1
ATOM 605 C CA . LYS A 1 81 ? -10.884 -7.653 11.594 1.00 77.81 81 LYS A CA 1
ATOM 606 C C . LYS A 1 81 ? -11.157 -7.014 12.951 1.00 77.81 81 LYS A C 1
ATOM 608 O O . LYS A 1 81 ? -11.104 -7.752 13.928 1.00 77.81 81 LYS A O 1
ATOM 613 N N . LYS A 1 82 ? -11.432 -5.695 13.000 1.00 64.38 82 LYS A N 1
ATOM 614 C CA . LYS A 1 82 ? -11.438 -4.877 14.213 1.00 64.38 82 LYS A CA 1
ATOM 615 C C . LYS A 1 82 ? -10.258 -5.319 15.056 1.00 64.38 82 LYS A C 1
ATOM 617 O O . LYS A 1 82 ? -10.460 -6.020 16.038 1.00 64.38 82 LYS A O 1
ATOM 622 N N . TRP A 1 83 ? -9.032 -4.998 14.637 1.00 52.19 83 TRP A N 1
ATOM 623 C CA . TRP A 1 83 ? -7.892 -5.169 15.534 1.00 52.19 83 TRP A CA 1
ATOM 624 C C . TRP A 1 83 ? -8.209 -4.353 16.786 1.00 52.19 83 TRP A C 1
ATOM 626 O O . TRP A 1 83 ? -8.076 -3.129 16.797 1.00 52.19 83 TRP A O 1
ATOM 636 N N . GLU A 1 84 ? -8.776 -5.026 17.786 1.00 54.22 84 GLU A N 1
ATOM 637 C CA . GLU A 1 84 ? -9.126 -4.468 19.070 1.00 54.22 84 GLU A CA 1
ATOM 638 C C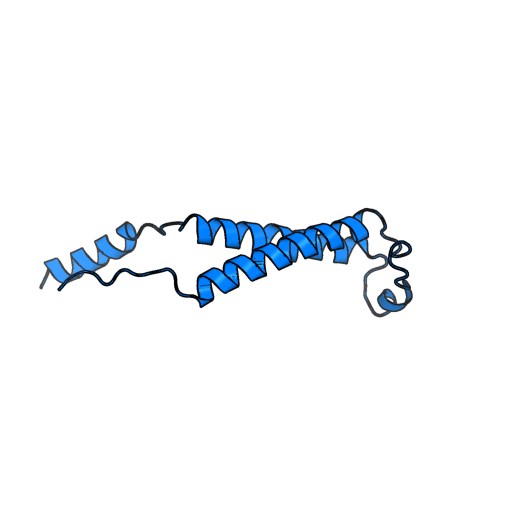 . GLU A 1 84 ? -7.781 -4.186 19.698 1.00 54.22 84 GLU A C 1
ATOM 640 O O . GLU A 1 84 ? -7.186 -5.030 20.364 1.00 54.22 84 GLU A O 1
ATOM 645 N N . TRP A 1 85 ? -7.249 -3.004 19.384 1.00 52.09 85 TRP A N 1
ATOM 646 C CA . TRP A 1 85 ? -6.171 -2.413 20.136 1.00 52.09 85 TRP A CA 1
ATOM 647 C C . TRP A 1 85 ? -6.627 -2.520 21.574 1.00 52.09 85 TRP A C 1
ATOM 649 O O . TRP A 1 85 ? -7.652 -1.937 21.931 1.00 52.09 85 TRP A O 1
ATOM 659 N N . ASN A 1 86 ? -5.967 -3.412 22.306 1.00 53.19 86 ASN A N 1
ATOM 660 C CA . ASN A 1 86 ? -6.4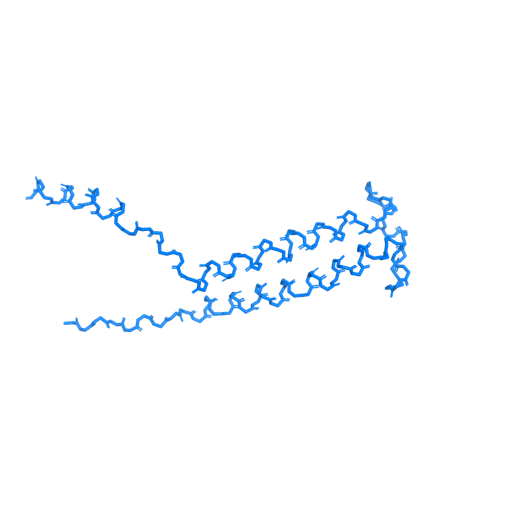38 -3.954 23.560 1.00 53.19 86 ASN A CA 1
ATOM 661 C C . ASN A 1 86 ? -6.821 -2.780 24.464 1.00 53.19 86 ASN A C 1
ATOM 663 O O . ASN A 1 86 ? -5.949 -2.127 25.039 1.00 53.19 86 ASN A O 1
ATOM 667 N N . LYS A 1 87 ? -8.124 -2.472 24.549 1.00 56.06 87 LYS A N 1
ATOM 668 C CA . LYS A 1 87 ? -8.629 -1.371 25.383 1.00 56.06 87 LYS A CA 1
ATOM 669 C C . LYS A 1 87 ? -8.299 -1.618 26.853 1.00 56.06 87 LYS A C 1
ATOM 671 O O . LYS A 1 87 ? -8.358 -0.679 27.637 1.00 56.06 87 LYS A O 1
ATOM 676 N N . GLY A 1 88 ? -7.891 -2.847 27.190 1.00 57.72 88 GLY A N 1
ATOM 677 C CA . GLY A 1 88 ? -7.258 -3.196 28.447 1.00 57.72 88 GLY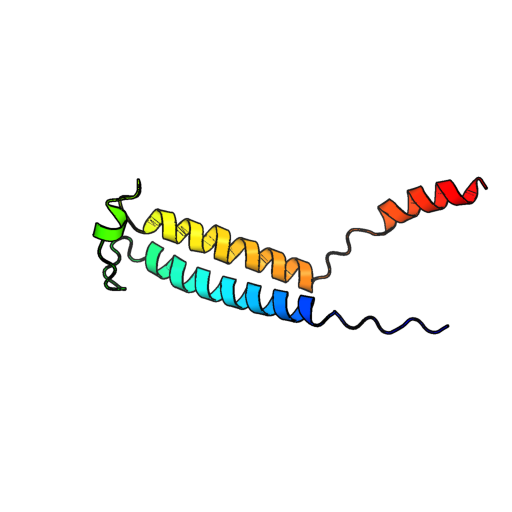 A CA 1
ATOM 678 C C . GLY A 1 88 ? -6.185 -2.186 28.833 1.00 57.72 88 GLY A C 1
ATOM 679 O O . GLY A 1 88 ? -6.339 -1.550 29.866 1.00 57.72 88 GLY A O 1
ATOM 680 N N . VAL A 1 89 ? -5.165 -1.958 27.994 1.00 65.88 89 VAL A N 1
ATOM 681 C CA . VAL A 1 89 ? -3.966 -1.179 28.379 1.00 65.88 89 VAL A CA 1
ATOM 682 C C . VAL A 1 89 ? -4.296 0.234 28.862 1.00 65.88 89 VAL A C 1
ATOM 684 O O . VAL A 1 89 ? -3.783 0.652 29.892 1.00 65.88 89 VAL A O 1
ATOM 687 N N . LEU A 1 90 ? -5.204 0.931 28.179 1.00 63.34 90 LEU A N 1
ATOM 688 C CA . LEU A 1 90 ? -5.618 2.282 28.574 1.00 63.34 90 LEU A CA 1
ATOM 689 C C . LEU A 1 90 ? -6.649 2.277 29.717 1.00 63.34 90 LEU A C 1
ATOM 691 O O . LEU A 1 90 ? -6.770 3.264 30.438 1.00 63.34 90 LEU A O 1
ATOM 695 N N . SER A 1 91 ? -7.394 1.180 29.906 1.00 61.53 91 SER A N 1
ATOM 696 C CA . SER A 1 91 ? -8.357 1.061 31.009 1.00 61.53 91 SER A CA 1
ATOM 697 C C . SER A 1 91 ? -7.687 0.835 32.366 1.00 61.53 91 SER A C 1
ATOM 699 O O . SER A 1 91 ? -8.210 1.306 33.373 1.00 61.53 91 SER A O 1
ATOM 701 N N . TRP A 1 92 ? -6.525 0.169 32.407 1.00 62.62 92 TRP A N 1
ATOM 702 C CA . TRP A 1 92 ? -5.820 -0.099 33.665 1.00 62.62 92 TRP A CA 1
ATOM 703 C C . TRP A 1 92 ? -5.257 1.189 34.287 1.00 62.62 92 TRP A C 1
ATOM 705 O O . TRP A 1 92 ? -5.395 1.382 35.492 1.00 62.62 92 TRP A O 1
ATOM 715 N N . GLU A 1 93 ? -4.703 2.100 33.476 1.00 66.12 93 GLU A N 1
ATOM 716 C CA . GLU A 1 93 ? -4.140 3.370 33.968 1.00 66.12 93 GLU A CA 1
ATOM 717 C C . GLU A 1 93 ? -5.224 4.356 34.430 1.00 66.12 93 GLU A C 1
ATOM 719 O O . GLU A 1 93 ? -5.090 4.987 35.480 1.00 66.12 93 GLU A O 1
ATOM 724 N N . LEU A 1 94 ? -6.343 4.450 33.702 1.00 70.19 94 LEU A N 1
ATOM 725 C CA . LEU A 1 94 ? -7.462 5.310 34.101 1.00 70.19 94 LEU A CA 1
ATOM 726 C C . LEU A 1 94 ? -8.182 4.771 35.347 1.00 70.19 94 LEU A C 1
ATOM 728 O O . LEU A 1 94 ? -8.556 5.553 36.219 1.00 70.19 94 LEU A O 1
ATOM 732 N N . ASN A 1 95 ? -8.333 3.449 35.479 1.00 68.88 95 ASN A N 1
ATOM 733 C CA . ASN A 1 95 ? -8.936 2.846 36.671 1.00 68.88 95 ASN A CA 1
ATOM 734 C C . ASN A 1 95 ? -8.056 3.016 37.921 1.00 68.88 95 ASN A C 1
ATOM 736 O O . ASN A 1 95 ? -8.583 3.179 39.019 1.00 68.88 95 ASN A O 1
ATOM 740 N N . GLN A 1 96 ? -6.727 3.041 37.769 1.00 70.50 96 GLN A N 1
ATOM 741 C CA . GLN A 1 96 ? -5.828 3.395 38.869 1.00 70.50 96 GLN A CA 1
ATOM 742 C C . GLN A 1 96 ? -6.038 4.844 39.318 1.00 70.50 96 GLN A C 1
ATOM 744 O O . GLN A 1 96 ? -6.129 5.091 40.513 1.00 70.50 96 GLN A O 1
ATOM 749 N N . TYR A 1 97 ? -6.187 5.789 38.389 1.00 66.75 97 TYR A N 1
ATOM 750 C CA . TYR A 1 97 ? -6.333 7.210 38.721 1.00 66.75 97 TYR A CA 1
ATOM 751 C C . TYR A 1 97 ? -7.646 7.539 39.458 1.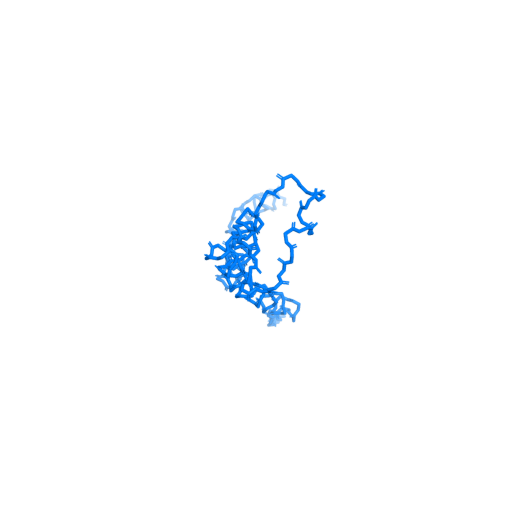00 66.75 97 TYR A C 1
ATOM 753 O O . TYR A 1 97 ? -7.649 8.348 40.382 1.00 66.75 97 TYR A O 1
ATOM 761 N N . PHE A 1 98 ? -8.754 6.888 39.089 1.00 68.19 98 PHE A N 1
ATOM 762 C CA . PHE A 1 98 ? -10.060 7.086 39.736 1.00 68.19 98 PHE A CA 1
ATOM 763 C C . PHE A 1 98 ? -10.265 6.254 41.011 1.00 68.19 98 PHE A C 1
ATOM 765 O O . PHE A 1 98 ? -11.184 6.543 41.763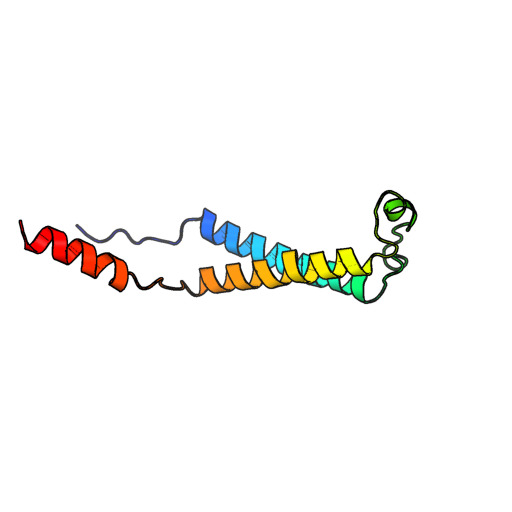 1.00 68.19 98 PHE A O 1
ATOM 772 N N . SER A 1 99 ? -9.430 5.245 41.287 1.00 66.06 99 SER A N 1
ATOM 773 C CA . SER A 1 99 ? -9.519 4.450 42.526 1.00 66.06 99 SER A CA 1
ATOM 774 C C . SER A 1 99 ? -8.852 5.121 43.738 1.00 66.06 99 SER A C 1
ATOM 776 O O . SER A 1 99 ? -9.002 4.624 44.855 1.00 66.06 99 SER A O 1
ATOM 778 N N . PHE A 1 100 ? -8.094 6.203 43.530 1.00 70.50 100 PHE A N 1
ATOM 779 C CA . PHE A 1 100 ? -7.416 6.975 44.582 1.00 70.50 100 PHE A CA 1
ATOM 780 C C . PHE A 1 100 ? -8.120 8.309 44.921 1.00 70.50 100 PHE A C 1
ATOM 782 O O . PHE A 1 100 ? -7.552 9.110 45.663 1.00 70.50 100 PHE A O 1
ATOM 789 N N . TYR A 1 101 ? -9.331 8.544 44.404 1.00 56.91 101 TYR A N 1
ATOM 790 C CA . TYR A 1 101 ? -10.203 9.692 44.705 1.00 56.91 101 TYR A CA 1
ATOM 791 C C . TYR A 1 101 ? -11.593 9.200 45.111 1.00 56.91 101 TYR A C 1
ATOM 793 O O . TYR A 1 101 ? -12.197 9.833 46.004 1.00 56.91 101 TYR A O 1
#

Radius of gyration: 22.21 Å; chains: 1; bounding box: 45×22×70 Å

Foldseek 3Di:
DDPDPCDPDPVLVVLLVVLQVQQVVLLVQLVVCQVPFCCVVVPDHQVVCVVDPDNTSNVVSVCSNVVRHVVSNVVSVCSVVVPPPPVVVVVVVVVVVVVVD

Secondary structure (DSSP, 8-state):
-PPP--PPPHHHHHHHHHHHHHHHHHHHHHHHHHH-TTSGGGT--GGGTTTSS-SSTHHHHHHIIIIIIIHHHHHHHHHHTT----HHHHHHHHHHHHTT-

Sequence (101 aa):
MEPSSSKMPFSCKLLIFLQLFLGVGAIFGGSVFVIEPSGDLINMPISLLEQTPFSNFLIPGIILLVVLGIIPTIISFALIKKWEWNKGVLSWELNQYFSFY